Protein AF-A0A7V2TY64-F1 (afdb_monomer)

Sequence (67 aa):
MKSFRDLVTEKRALILEQWFDRLLEDYPPESRAFFRENGSPYLNPIGYTLRKGMEGILDELLQEGEG

Foldseek 3Di:
DDDPLRVCVVCVVVVLVVVLVVVLVPPDPVCSVVLPDPDDCVSNVPVVVSSVVSNVVSCVVSVNDDD

Solvent-accessible surface area (backbone atoms only — not comparable to full-atom values): 4001 Å² total; per-residue (Å²): 134,83,51,72,65,57,56,48,63,76,37,42,70,63,51,54,50,52,51,51,54,57,59,38,67,82,44,60,77,82,53,36,63,58,40,65,49,93,56,56,59,87,79,24,46,64,34,46,51,53,52,52,52,53,50,51,53,52,29,52,75,64,70,69,54,92,128

pLDDT: mean 89.96, std 10.17, range [46.62, 97.81]

Mean predicted aligned error: 4.42 Å

Radius of gyration: 13.68 Å; Cα contacts (8 Å, |Δi|>4): 32; chains: 1; bounding box: 28×26×39 Å

Structure (mmCIF, N/CA/C/O backbone):
data_AF-A0A7V2TY64-F1
#
_entry.id   AF-A0A7V2TY64-F1
#
loop_
_atom_site.group_PDB
_atom_site.id
_atom_site.type_symbol
_atom_site.label_atom_id
_atom_site.label_alt_id
_atom_site.label_comp_id
_atom_site.label_asym_id
_atom_site.label_entity_id
_atom_site.label_seq_id
_atom_site.pdbx_PDB_ins_code
_atom_site.Cartn_x
_atom_site.Cartn_y
_atom_site.Cartn_z
_atom_site.occupancy
_atom_site.B_iso_or_equiv
_atom_site.auth_seq_id
_atom_site.auth_comp_id
_atom_site.auth_asym_id
_atom_site.auth_atom_id
_atom_site.pdbx_PDB_model_num
ATOM 1 N N . MET A 1 1 ? -14.853 -8.441 22.230 1.00 84.00 1 MET A N 1
ATOM 2 C CA . MET A 1 1 ? -15.081 -8.825 20.820 1.00 84.00 1 MET A CA 1
ATOM 3 C C . MET A 1 1 ? -14.410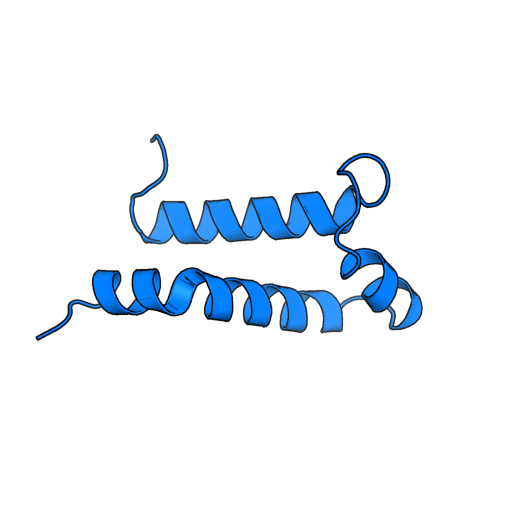 -7.760 19.972 1.00 84.00 1 MET A C 1
ATOM 5 O O . MET A 1 1 ? -14.578 -6.597 20.312 1.00 84.00 1 MET A O 1
ATOM 9 N N . LYS A 1 2 ? -13.592 -8.132 18.981 1.00 89.88 2 LYS A N 1
ATOM 10 C CA . LYS A 1 2 ? -12.929 -7.150 18.107 1.00 89.88 2 LYS A CA 1
ATOM 11 C C . LYS A 1 2 ? -13.950 -6.562 17.136 1.00 89.88 2 LYS A C 1
ATOM 13 O O . LYS A 1 2 ? -14.803 -7.302 16.646 1.00 89.88 2 LYS A O 1
ATOM 18 N N . SER A 1 3 ? -13.881 -5.259 16.894 1.00 94.06 3 SER A N 1
ATOM 19 C CA . SER A 1 3 ? -14.685 -4.600 15.868 1.00 94.06 3 SER A CA 1
ATOM 20 C C . SER A 1 3 ? -14.155 -4.936 14.471 1.00 94.06 3 SER A C 1
ATOM 22 O O . SER A 1 3 ? -13.045 -5.445 14.313 1.00 94.06 3 SER A O 1
ATOM 24 N N . PHE A 1 4 ? -14.942 -4.639 13.436 1.00 90.69 4 PHE A N 1
ATOM 25 C CA . PHE A 1 4 ? -14.475 -4.763 12.054 1.00 90.69 4 PHE A CA 1
ATOM 26 C C . PHE A 1 4 ? -13.216 -3.920 11.809 1.00 90.69 4 PHE A C 1
ATOM 28 O O . PHE A 1 4 ? -12.265 -4.411 11.208 1.00 90.69 4 PHE A O 1
ATOM 35 N N . ARG A 1 5 ? -13.183 -2.694 12.348 1.00 93.19 5 ARG A N 1
ATOM 36 C CA . ARG A 1 5 ? -12.029 -1.797 12.252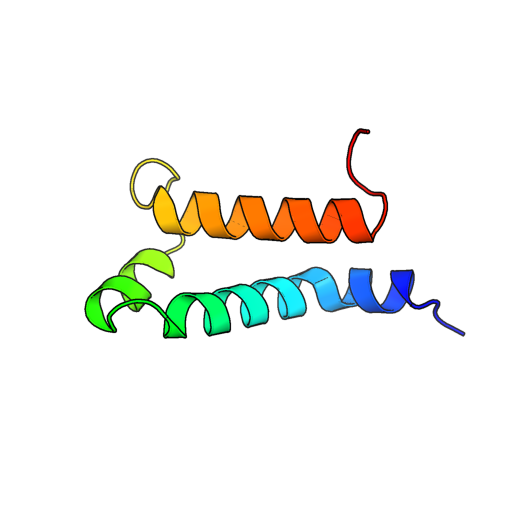 1.00 93.19 5 ARG A CA 1
ATOM 37 C C . ARG A 1 5 ? -10.783 -2.437 12.856 1.00 93.19 5 ARG A C 1
ATOM 39 O O . ARG A 1 5 ? -9.782 -2.542 12.165 1.00 93.19 5 ARG A O 1
ATOM 46 N N . ASP A 1 6 ? -10.883 -2.972 14.074 1.00 94.56 6 ASP A N 1
ATOM 47 C CA . ASP A 1 6 ? -9.754 -3.643 14.738 1.00 94.56 6 ASP A CA 1
ATOM 48 C C . ASP A 1 6 ? -9.202 -4.799 13.890 1.00 94.56 6 ASP A C 1
ATOM 50 O O . ASP A 1 6 ? -7.992 -4.953 13.740 1.00 94.56 6 ASP A O 1
ATOM 54 N N . LEU A 1 7 ? -10.089 -5.603 13.292 1.00 95.44 7 LEU A N 1
ATOM 55 C CA . LEU A 1 7 ? -9.695 -6.726 12.439 1.00 95.44 7 LEU A CA 1
ATOM 56 C C . LEU A 1 7 ? -9.002 -6.265 11.151 1.00 95.44 7 LEU A C 1
ATOM 58 O O . LEU A 1 7 ? -8.024 -6.885 10.732 1.00 95.44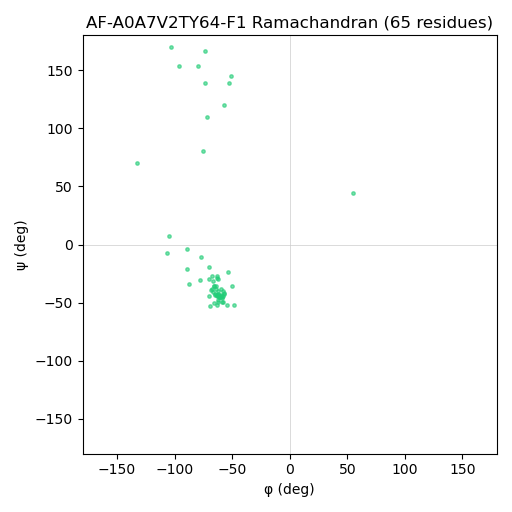 7 LEU A O 1
ATOM 62 N N . VAL A 1 8 ? -9.498 -5.199 10.520 1.00 94.81 8 VAL A N 1
ATOM 63 C CA . VAL A 1 8 ? -8.906 -4.651 9.294 1.00 94.81 8 VAL A CA 1
ATOM 64 C C . VAL A 1 8 ? -7.562 -3.994 9.592 1.00 94.81 8 VAL A C 1
ATOM 66 O O . VAL A 1 8 ? -6.595 -4.281 8.889 1.00 94.81 8 VAL A O 1
ATOM 69 N N . THR A 1 9 ? -7.453 -3.206 10.664 1.00 94.38 9 THR A N 1
ATOM 70 C CA . THR A 1 9 ? -6.192 -2.589 11.098 1.00 94.38 9 THR A CA 1
ATOM 71 C C . THR A 1 9 ? -5.132 -3.654 11.401 1.00 94.38 9 THR A C 1
ATOM 73 O O . THR A 1 9 ? -4.007 -3.563 10.913 1.00 94.38 9 THR A O 1
ATOM 76 N N . GLU A 1 10 ? -5.490 -4.734 12.108 1.00 96.31 10 GLU A N 1
ATOM 77 C CA . GLU A 1 10 ? -4.579 -5.859 12.386 1.00 96.31 10 GLU A CA 1
ATOM 78 C C . GLU A 1 10 ? -4.113 -6.605 11.130 1.00 96.31 10 GLU A C 1
ATOM 80 O O . GLU A 1 10 ? -3.043 -7.218 11.123 1.00 96.31 10 GLU A O 1
ATOM 85 N N . LYS A 1 11 ? -4.919 -6.589 10.065 1.00 97.00 11 LYS A N 1
ATOM 86 C CA . LYS A 1 11 ? -4.632 -7.269 8.796 1.00 97.00 11 LYS A CA 1
ATOM 87 C C . LYS A 1 11 ? -4.208 -6.310 7.685 1.00 97.00 11 LYS A C 1
ATOM 89 O O . LYS A 1 11 ? -4.022 -6.771 6.561 1.00 97.00 11 LYS A O 1
ATOM 94 N N . ARG A 1 12 ? -3.986 -5.023 7.984 1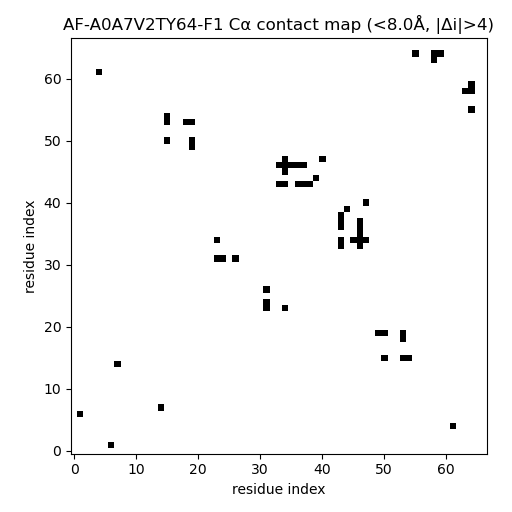.00 96.62 12 ARG A N 1
ATOM 95 C CA . ARG A 1 12 ? -3.711 -3.956 7.004 1.00 96.62 12 ARG A CA 1
ATOM 96 C C . ARG A 1 12 ? -2.634 -4.344 5.993 1.00 96.62 12 ARG A C 1
ATOM 98 O O . ARG A 1 12 ? -2.877 -4.294 4.792 1.00 96.62 12 ARG A O 1
ATOM 105 N N . ALA A 1 13 ? -1.473 -4.792 6.470 1.00 96.19 13 ALA A N 1
ATOM 106 C CA . ALA A 1 13 ? -0.361 -5.188 5.603 1.00 96.19 13 ALA A CA 1
ATOM 107 C C . ALA A 1 13 ? -0.728 -6.352 4.663 1.00 96.19 13 ALA A C 1
ATOM 109 O O . ALA A 1 13 ? -0.479 -6.272 3.465 1.00 96.19 13 ALA A O 1
ATOM 110 N N . LEU A 1 14 ? -1.386 -7.391 5.190 1.00 97.81 14 LEU A N 1
ATOM 111 C CA . LEU A 1 14 ? -1.819 -8.559 4.416 1.00 97.81 14 LEU A CA 1
ATOM 112 C C . LEU A 1 14 ? -2.893 -8.203 3.376 1.00 97.81 14 LEU A C 1
ATOM 114 O O . LEU A 1 14 ? -2.938 -8.788 2.297 1.00 97.81 14 LEU A O 1
ATOM 118 N N . ILE A 1 15 ? -3.789 -7.272 3.707 1.00 97.50 15 ILE A N 1
ATOM 119 C CA . ILE A 1 15 ? -4.816 -6.780 2.783 1.00 97.50 15 ILE A CA 1
ATOM 120 C C . ILE A 1 15 ? -4.153 -6.029 1.628 1.00 97.50 15 ILE A C 1
ATOM 122 O O . ILE A 1 15 ? -4.419 -6.348 0.473 1.00 97.50 15 ILE A O 1
ATOM 126 N N . LEU A 1 16 ? -3.260 -5.084 1.935 1.00 97.12 16 LEU A N 1
ATOM 127 C CA . LEU 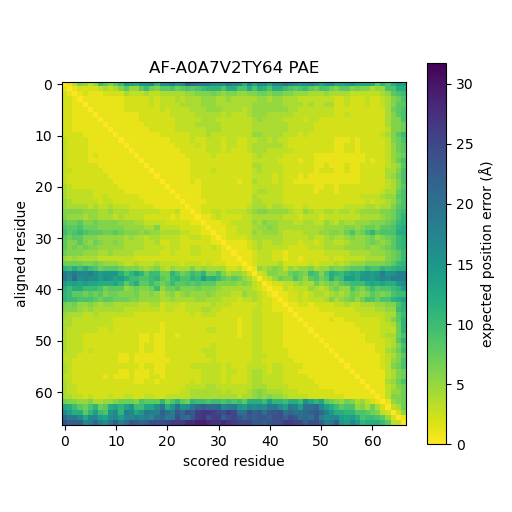A 1 16 ? -2.561 -4.283 0.928 1.00 97.12 16 LEU A CA 1
ATOM 128 C C . LEU A 1 16 ? -1.660 -5.135 0.030 1.00 97.12 16 LEU A C 1
ATOM 130 O O . LEU A 1 16 ? -1.601 -4.893 -1.172 1.00 97.12 16 LEU A O 1
ATOM 134 N N . GLU A 1 17 ? -0.992 -6.147 0.586 1.00 96.12 17 GLU A N 1
ATOM 135 C CA . GLU A 1 17 ? -0.205 -7.107 -0.191 1.00 96.12 17 GLU A CA 1
ATOM 136 C C . GLU A 1 17 ? -1.090 -7.892 -1.166 1.00 96.12 17 GLU A C 1
ATOM 138 O O . GLU A 1 17 ? -0.819 -7.903 -2.364 1.00 96.12 17 GLU A O 1
ATOM 143 N N . GLN A 1 18 ? -2.204 -8.458 -0.694 1.00 97.25 18 GLN A N 1
ATOM 144 C CA . GLN A 1 18 ? -3.122 -9.202 -1.562 1.00 97.25 18 GLN A CA 1
ATOM 145 C C . GLN A 1 18 ? -3.803 -8.324 -2.615 1.00 97.25 18 GLN A C 1
ATOM 147 O O . GLN A 1 18 ? -4.059 -8.784 -3.728 1.00 97.25 18 GLN A O 1
ATOM 152 N N . TRP A 1 19 ? -4.131 -7.075 -2.280 1.00 97.25 19 TRP A N 1
ATOM 153 C CA . TRP A 1 19 ? -4.656 -6.120 -3.255 1.00 97.25 19 TRP A CA 1
ATOM 154 C C . TRP A 1 19 ? -3.622 -5.824 -4.332 1.00 97.25 19 TRP A C 1
ATOM 156 O O . TRP A 1 19 ? -3.960 -5.853 -5.512 1.00 97.25 19 TRP A O 1
ATOM 166 N N . PHE A 1 20 ? -2.363 -5.615 -3.938 1.00 95.81 20 PHE A N 1
ATOM 167 C CA . PHE A 1 20 ? -1.281 -5.402 -4.886 1.00 95.81 20 PHE A CA 1
ATOM 168 C C . PHE A 1 20 ? -1.085 -6.610 -5.799 1.00 95.81 20 PHE A C 1
ATOM 170 O O . PHE A 1 20 ? -0.975 -6.453 -7.009 1.00 95.81 20 PHE A O 1
ATOM 177 N N . ASP A 1 21 ? -1.086 -7.815 -5.231 1.00 94.56 21 ASP A N 1
ATOM 178 C CA . ASP A 1 21 ? -0.913 -9.053 -5.983 1.00 94.56 21 ASP A CA 1
ATOM 179 C C . ASP A 1 21 ? -1.976 -9.218 -7.058 1.00 94.56 21 ASP A C 1
ATOM 181 O O . ASP A 1 21 ? -1.628 -9.433 -8.218 1.00 94.56 21 ASP A O 1
ATOM 185 N N . ARG A 1 22 ? -3.246 -9.042 -6.681 1.00 95.81 22 ARG A N 1
ATOM 186 C CA . ARG A 1 22 ? -4.381 -9.113 -7.608 1.00 95.81 22 ARG A CA 1
ATOM 187 C C . ARG A 1 22 ? -4.308 -8.030 -8.670 1.00 95.81 22 ARG A C 1
ATOM 189 O O . ARG A 1 22 ? -4.499 -8.318 -9.840 1.00 95.81 22 ARG A O 1
ATOM 196 N N . LEU A 1 23 ? -3.979 -6.801 -8.281 1.00 94.25 23 LEU A N 1
ATOM 197 C CA . LEU A 1 23 ? -3.833 -5.700 -9.228 1.00 94.25 23 LEU A CA 1
ATOM 198 C C . LEU A 1 23 ? -2.746 -5.992 -10.272 1.00 94.25 23 LEU A C 1
ATOM 200 O O . LEU A 1 23 ? -2.902 -5.663 -11.443 1.00 94.25 23 LEU A O 1
ATOM 204 N N . LEU A 1 24 ? -1.645 -6.627 -9.865 1.00 93.25 24 LEU A N 1
ATOM 205 C CA . LEU A 1 24 ? -0.569 -6.999 -10.778 1.00 93.25 24 LEU A CA 1
ATOM 206 C C . LEU A 1 24 ? -0.944 -8.132 -11.743 1.00 93.25 24 LEU A C 1
ATOM 208 O O . LEU A 1 24 ? -0.286 -8.266 -12.775 1.00 93.25 24 LEU A O 1
ATOM 212 N N . GLU A 1 25 ? -1.978 -8.928 -11.464 1.00 94.31 25 GLU A N 1
ATOM 213 C CA . GLU A 1 25 ? -2.459 -9.959 -12.396 1.00 94.31 25 GLU A CA 1
ATOM 214 C C . GLU A 1 25 ? -2.981 -9.353 -13.708 1.00 94.31 25 GLU A C 1
ATOM 216 O O . GLU A 1 25 ? -2.817 -9.971 -14.762 1.00 94.31 25 GLU A O 1
ATOM 221 N N . ASP A 1 26 ? -3.485 -8.118 -13.672 1.00 91.81 26 ASP A N 1
ATOM 222 C CA . ASP A 1 26 ? -3.970 -7.390 -14.851 1.00 91.81 26 ASP A CA 1
ATOM 223 C C . ASP A 1 26 ? -2.837 -6.808 -15.717 1.00 91.81 26 ASP A C 1
ATOM 225 O O . ASP A 1 26 ? -3.061 -6.364 -16.845 1.00 91.81 26 ASP A O 1
ATOM 229 N N . TYR A 1 27 ? -1.597 -6.828 -15.218 1.00 90.88 27 TYR A N 1
ATOM 230 C CA . TYR A 1 27 ? -0.419 -6.375 -15.953 1.00 90.88 27 TYR A CA 1
ATOM 231 C C . TYR A 1 27 ? 0.316 -7.540 -16.640 1.00 90.88 27 TYR A C 1
ATOM 233 O O . TYR A 1 27 ? 0.269 -8.680 -16.155 1.00 90.88 27 TYR A O 1
ATOM 241 N N . PRO A 1 28 ? 1.049 -7.271 -17.741 1.00 92.88 28 PRO A N 1
ATOM 242 C CA . PRO A 1 28 ? 1.910 -8.261 -18.385 1.00 92.88 28 PRO A CA 1
ATOM 243 C C . PRO A 1 28 ? 2.894 -8.910 -17.395 1.00 92.88 28 PRO A C 1
ATOM 245 O O . PRO A 1 28 ? 3.459 -8.197 -16.563 1.00 92.88 28 PRO A O 1
ATOM 248 N N . PRO A 1 29 ? 3.137 -10.233 -17.460 1.00 89.06 29 PRO A N 1
ATOM 249 C CA . PRO A 1 29 ? 4.025 -10.938 -16.530 1.00 89.06 29 PRO A CA 1
ATOM 250 C C . PRO A 1 29 ? 5.407 -10.295 -16.357 1.00 89.06 29 PRO A C 1
ATOM 252 O O . PRO A 1 29 ? 5.947 -10.275 -15.250 1.00 89.06 29 PRO A O 1
ATOM 255 N N . GLU A 1 30 ? 5.950 -9.728 -17.431 1.00 87.94 30 GLU A N 1
ATOM 256 C CA . GLU A 1 30 ? 7.270 -9.104 -17.489 1.00 87.94 30 GLU A CA 1
ATOM 257 C C . GLU A 1 30 ? 7.359 -7.835 -16.627 1.00 87.94 30 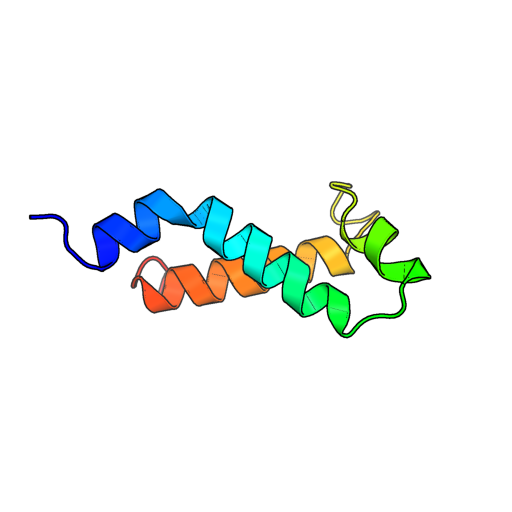GLU A C 1
ATOM 259 O O . GLU A 1 30 ? 8.417 -7.543 -16.073 1.00 87.94 30 GLU A O 1
ATOM 264 N N . SER A 1 31 ? 6.256 -7.093 -16.468 1.00 88.94 31 SER A N 1
ATOM 265 C CA . SER A 1 31 ? 6.224 -5.870 -15.654 1.00 88.94 31 SER A CA 1
ATOM 266 C C . SER A 1 31 ? 5.881 -6.129 -14.186 1.00 88.94 31 SER A C 1
ATOM 268 O O . SER A 1 31 ? 6.252 -5.331 -13.324 1.00 88.94 31 SER A O 1
ATOM 270 N N . ARG A 1 32 ? 5.249 -7.268 -13.863 1.00 91.62 32 ARG A N 1
ATOM 271 C CA . ARG A 1 32 ? 4.869 -7.624 -12.480 1.00 91.62 32 ARG A CA 1
ATOM 272 C C . ARG A 1 32 ? 6.069 -7.661 -11.543 1.00 91.62 32 ARG A C 1
ATOM 274 O O . ARG A 1 32 ? 5.990 -7.146 -10.432 1.00 91.62 32 ARG A O 1
ATOM 281 N N . ALA A 1 33 ? 7.172 -8.271 -11.980 1.00 88.00 33 ALA A N 1
ATOM 282 C CA . ALA A 1 33 ? 8.385 -8.386 -11.171 1.00 88.00 33 ALA A CA 1
ATOM 283 C C . ALA A 1 33 ? 8.984 -7.007 -10.859 1.00 88.00 33 ALA A C 1
ATOM 285 O O . ALA A 1 33 ? 9.314 -6.727 -9.709 1.00 88.00 33 ALA A O 1
ATOM 286 N N . PHE A 1 34 ? 9.030 -6.126 -11.860 1.00 89.06 34 PHE A N 1
ATOM 287 C CA . PHE A 1 34 ? 9.518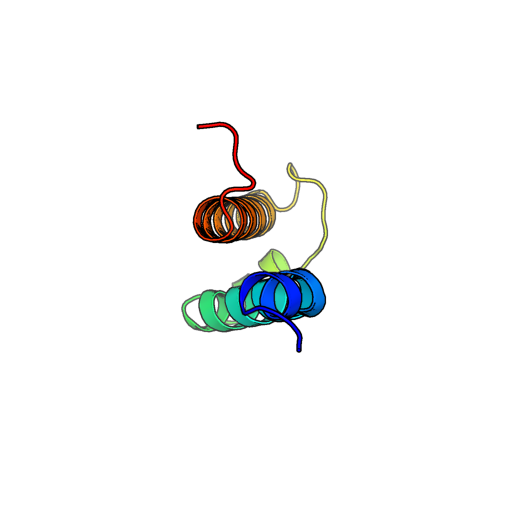 -4.760 -11.7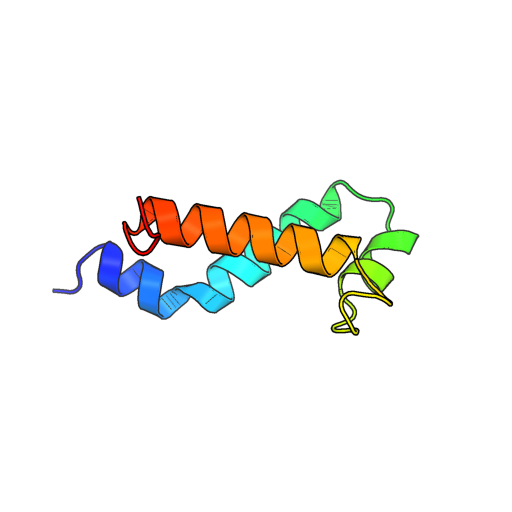00 1.00 89.06 34 PHE A CA 1
ATOM 288 C C . PHE A 1 34 ? 8.628 -3.940 -10.758 1.00 89.06 34 PHE A C 1
ATOM 290 O O . PHE A 1 34 ? 9.126 -3.278 -9.857 1.00 89.06 34 PHE A O 1
ATOM 297 N N . PHE A 1 35 ? 7.300 -4.032 -10.877 1.00 91.12 35 PHE A N 1
ATOM 298 C CA . PHE A 1 35 ? 6.404 -3.307 -9.969 1.00 91.12 35 PHE A CA 1
ATOM 299 C C . PHE A 1 35 ? 6.468 -3.823 -8.527 1.00 91.12 35 PHE A C 1
ATOM 301 O O . PHE A 1 35 ? 6.253 -3.041 -7.599 1.00 91.12 35 PHE A O 1
ATOM 308 N N . ARG A 1 36 ? 6.819 -5.100 -8.320 1.00 89.19 36 ARG A N 1
ATOM 309 C CA . ARG A 1 36 ? 7.046 -5.685 -6.988 1.00 89.19 36 ARG A CA 1
ATOM 310 C C . ARG A 1 36 ? 8.297 -5.180 -6.297 1.00 89.19 36 ARG A C 1
ATOM 312 O O . ARG A 1 36 ? 8.292 -5.154 -5.066 1.00 89.19 36 ARG A O 1
ATOM 319 N N . GLU A 1 37 ? 9.330 -4.798 -7.042 1.00 86.75 37 GLU A N 1
ATOM 320 C CA . GLU A 1 37 ? 10.577 -4.323 -6.454 1.00 86.75 37 GLU A CA 1
ATOM 321 C C . GLU A 1 37 ? 10.321 -3.125 -5.538 1.00 86.75 37 GLU A C 1
ATOM 323 O O . GLU A 1 37 ? 9.835 -2.071 -5.956 1.00 86.75 37 GLU A O 1
ATOM 328 N N . ASN A 1 38 ? 10.684 -3.284 -4.266 1.00 68.44 38 ASN A N 1
ATOM 329 C CA . ASN A 1 38 ? 10.721 -2.183 -3.317 1.00 68.44 38 ASN A CA 1
ATOM 330 C C . ASN A 1 38 ? 11.956 -1.331 -3.627 1.00 68.44 38 ASN A C 1
ATOM 332 O O . ASN A 1 38 ? 13.016 -1.483 -3.024 1.00 68.44 38 ASN A O 1
ATOM 336 N N . GLY A 1 39 ? 11.808 -0.477 -4.635 1.00 67.62 39 GLY A N 1
ATOM 337 C CA . GLY A 1 39 ? 12.795 0.501 -5.060 1.00 67.62 39 GLY A CA 1
ATOM 338 C C . GLY A 1 39 ? 12.433 1.908 -4.601 1.00 67.62 39 GLY A C 1
ATOM 339 O O . GLY A 1 39 ? 11.330 2.183 -4.130 1.00 67.62 39 GLY A O 1
ATOM 340 N N . SER A 1 40 ? 13.379 2.829 -4.774 1.00 79.50 40 SER A N 1
ATOM 341 C CA . SER A 1 40 ? 13.104 4.261 -4.652 1.00 79.50 40 SER A CA 1
ATOM 342 C C . SER A 1 40 ? 11.888 4.655 -5.514 1.00 79.50 40 SER A C 1
ATOM 344 O O . SER A 1 40 ? 11.768 4.133 -6.627 1.00 79.50 40 SER A O 1
ATOM 346 N N . PRO A 1 41 ? 11.039 5.612 -5.084 1.00 82.25 41 PRO A N 1
ATOM 347 C CA . PRO A 1 41 ? 9.929 6.124 -5.896 1.00 82.25 41 PRO A CA 1
ATOM 348 C C . PRO A 1 41 ? 10.363 6.623 -7.283 1.00 82.25 41 PRO A C 1
ATOM 350 O O . PRO A 1 41 ? 9.563 6.639 -8.210 1.00 82.25 41 PRO A O 1
ATOM 353 N N . TYR A 1 42 ? 11.637 7.002 -7.443 1.00 86.56 42 TYR A N 1
ATOM 354 C CA . TYR A 1 42 ? 12.205 7.398 -8.734 1.00 86.56 42 TYR A CA 1
ATOM 355 C C . TYR A 1 42 ? 12.532 6.212 -9.649 1.00 86.56 42 TYR A C 1
ATOM 357 O O . TYR A 1 42 ? 12.487 6.350 -10.867 1.00 86.56 42 TYR A O 1
ATOM 365 N N . LEU A 1 43 ? 12.880 5.059 -9.073 1.00 87.50 43 LEU A N 1
ATOM 366 C CA . LEU A 1 43 ? 13.252 3.855 -9.818 1.00 87.50 43 LEU A CA 1
ATOM 367 C C . LEU A 1 43 ? 12.031 3.001 -10.158 1.00 87.50 43 LEU A C 1
ATOM 369 O O . LEU A 1 43 ? 11.998 2.408 -11.225 1.00 87.50 43 LEU A O 1
ATOM 373 N N . ASN A 1 44 ? 11.021 2.970 -9.285 1.00 92.38 44 ASN A N 1
ATOM 374 C CA . ASN A 1 44 ? 9.768 2.247 -9.502 1.00 92.38 44 ASN A CA 1
ATOM 375 C C . ASN A 1 44 ? 8.558 3.148 -9.172 1.00 92.38 44 ASN A C 1
ATOM 377 O O . ASN A 1 44 ? 7.872 2.932 -8.167 1.00 92.38 44 ASN A O 1
ATOM 381 N N . PRO A 1 45 ? 8.288 4.180 -9.996 1.00 91.88 45 PRO A N 1
ATOM 382 C CA . PRO A 1 45 ? 7.207 5.126 -9.726 1.00 91.88 45 PRO A CA 1
ATOM 383 C C . PRO A 1 45 ? 5.831 4.458 -9.756 1.00 91.88 45 PRO A C 1
ATOM 385 O O . PRO A 1 45 ? 4.973 4.786 -8.946 1.00 91.88 45 PRO A O 1
ATOM 388 N N . ILE A 1 46 ? 5.625 3.479 -10.642 1.00 91.81 46 ILE A N 1
ATOM 389 C CA . ILE A 1 46 ? 4.332 2.802 -10.792 1.00 91.81 46 ILE A CA 1
ATOM 390 C C . ILE A 1 46 ? 4.037 1.941 -9.562 1.00 91.81 46 ILE A C 1
ATOM 392 O O . ILE A 1 46 ? 2.993 2.118 -8.937 1.00 91.81 46 ILE A O 1
ATOM 396 N N . GLY A 1 47 ? 4.962 1.059 -9.167 1.00 93.44 47 GLY A N 1
ATOM 397 C CA . GLY A 1 47 ? 4.786 0.229 -7.975 1.00 93.44 47 GLY A CA 1
ATOM 398 C C . GLY A 1 47 ? 4.567 1.075 -6.720 1.00 93.44 47 GLY A C 1
ATOM 399 O O . GLY A 1 47 ? 3.681 0.773 -5.920 1.00 93.44 47 GLY A O 1
ATOM 400 N N . TYR A 1 48 ? 5.298 2.187 -6.591 1.00 93.75 48 TYR A N 1
ATOM 401 C CA . TYR A 1 48 ? 5.112 3.137 -5.497 1.00 93.75 48 TYR A CA 1
ATOM 402 C C . TYR A 1 48 ? 3.719 3.788 -5.506 1.00 93.75 48 TYR A C 1
ATOM 404 O O . TYR A 1 48 ? 3.021 3.747 -4.492 1.00 93.75 48 TYR A O 1
ATOM 412 N N . THR A 1 49 ? 3.284 4.354 -6.638 1.00 94.00 49 THR A N 1
ATOM 413 C CA . THR A 1 49 ? 1.980 5.026 -6.754 1.00 94.00 49 THR A CA 1
ATOM 414 C C . THR A 1 49 ? 0.819 4.069 -6.507 1.00 94.00 49 THR A C 1
ATOM 416 O O . THR A 1 49 ? -0.125 4.440 -5.814 1.00 94.00 49 THR A O 1
ATOM 419 N N . LEU A 1 50 ? 0.889 2.833 -7.007 1.00 94.94 50 LEU A N 1
ATOM 420 C CA . LEU A 1 50 ? -0.144 1.823 -6.766 1.00 94.94 50 LEU A CA 1
ATOM 421 C C . LEU A 1 50 ? -0.267 1.494 -5.274 1.00 94.94 50 LEU A C 1
ATOM 423 O O . LEU A 1 50 ? -1.369 1.520 -4.726 1.00 94.94 50 LEU A O 1
ATOM 427 N N . ARG A 1 51 ? 0.861 1.251 -4.594 1.00 95.00 51 ARG A N 1
ATOM 428 C CA . ARG A 1 51 ? 0.881 1.012 -3.141 1.00 95.00 51 ARG A CA 1
ATOM 429 C C . ARG A 1 51 ? 0.305 2.200 -2.374 1.00 95.00 51 ARG A C 1
ATOM 431 O O . ARG A 1 51 ? -0.554 1.999 -1.522 1.00 95.00 51 ARG A O 1
ATOM 438 N N . LYS A 1 52 ? 0.709 3.425 -2.727 1.00 94.94 52 LYS A N 1
ATOM 439 C CA . LYS A 1 52 ? 0.185 4.650 -2.111 1.00 94.94 52 LYS A CA 1
ATOM 440 C C . LYS A 1 52 ? -1.310 4.850 -2.323 1.00 94.94 52 LYS A C 1
ATOM 442 O O . LYS A 1 52 ? -2.002 5.198 -1.373 1.00 94.94 52 LYS A O 1
ATOM 447 N N . GLY A 1 53 ? -1.816 4.595 -3.526 1.00 95.75 53 GLY A N 1
ATOM 448 C CA . GLY A 1 53 ? -3.247 4.683 -3.809 1.00 95.75 53 GLY A CA 1
ATOM 449 C C . GLY A 1 53 ? -4.063 3.698 -2.971 1.00 95.75 53 GLY A C 1
ATOM 450 O O . GLY A 1 53 ? -5.067 4.080 -2.380 1.00 95.75 53 GLY A O 1
ATOM 451 N N . MET A 1 54 ? -3.608 2.446 -2.862 1.00 97.00 54 MET A N 1
ATOM 452 C CA . MET A 1 54 ? -4.286 1.428 -2.050 1.00 97.00 54 MET A CA 1
ATOM 453 C C . MET A 1 54 ? -4.217 1.715 -0.548 1.00 97.00 54 MET A C 1
ATOM 455 O O . MET A 1 54 ? -5.210 1.499 0.142 1.00 97.00 54 MET A O 1
ATOM 459 N N . GLU A 1 55 ? -3.073 2.205 -0.050 1.00 96.12 55 GLU A N 1
ATOM 460 C CA . GLU A 1 55 ? -2.945 2.698 1.328 1.00 96.12 55 GLU A CA 1
ATOM 461 C C . GLU A 1 55 ? -3.999 3.772 1.600 1.00 96.12 55 GLU A C 1
ATOM 463 O O . GLU A 1 55 ? -4.795 3.602 2.516 1.00 96.12 55 GLU A O 1
ATOM 468 N N . GLY A 1 56 ? -4.081 4.795 0.742 1.00 96.44 56 GLY A N 1
ATOM 469 C CA . GLY A 1 56 ? -5.059 5.874 0.885 1.00 96.44 56 GLY A CA 1
ATOM 470 C C . GLY A 1 56 ? -6.508 5.385 0.852 1.00 96.44 56 GLY A C 1
ATOM 471 O O . GLY A 1 56 ? -7.298 5.776 1.699 1.00 96.44 56 GLY A O 1
ATOM 472 N N . ILE A 1 57 ? -6.862 4.474 -0.062 1.00 96.25 57 ILE A N 1
ATOM 473 C CA . ILE A 1 57 ? -8.216 3.888 -0.106 1.00 96.25 57 ILE A CA 1
ATOM 474 C C . ILE A 1 57 ? -8.550 3.181 1.211 1.00 96.25 57 ILE A C 1
ATOM 476 O O . ILE A 1 57 ? -9.656 3.327 1.728 1.00 96.25 57 ILE A O 1
ATOM 480 N N . LEU A 1 58 ? -7.620 2.388 1.746 1.00 96.00 58 LEU A N 1
ATOM 481 C CA . LEU A 1 58 ? -7.850 1.666 2.991 1.00 96.00 58 LEU A CA 1
ATOM 482 C C . LEU A 1 58 ? -7.950 2.619 4.186 1.00 96.00 58 LEU A C 1
ATOM 484 O O . LEU A 1 58 ? -8.801 2.414 5.048 1.00 96.00 58 LEU A O 1
ATOM 488 N N . ASP A 1 59 ? -7.132 3.668 4.203 1.00 94.62 59 ASP A N 1
ATOM 489 C CA . ASP A 1 59 ? -7.159 4.693 5.242 1.00 94.62 59 ASP A CA 1
ATOM 490 C C . ASP A 1 59 ? -8.496 5.460 5.211 1.00 94.62 59 ASP A C 1
ATOM 492 O O . ASP A 1 59 ? -9.128 5.618 6.253 1.00 94.62 59 ASP A O 1
ATOM 496 N N . GLU A 1 60 ? -9.015 5.822 4.033 1.00 93.56 60 GLU A N 1
ATOM 497 C CA . GLU A 1 60 ? -10.351 6.426 3.878 1.00 93.56 60 GLU A CA 1
ATOM 498 C C . GLU A 1 60 ? -11.476 5.496 4.357 1.00 93.56 60 GLU A C 1
ATOM 500 O O . GLU A 1 60 ? -12.374 5.911 5.093 1.00 93.56 60 GLU A O 1
ATOM 505 N N . LEU A 1 61 ? -11.414 4.203 4.012 1.00 91.69 61 LEU A N 1
ATOM 506 C CA . LEU A 1 61 ? -12.386 3.208 4.485 1.00 91.69 61 LEU A CA 1
ATOM 507 C C . LEU A 1 61 ? -12.370 3.048 6.011 1.00 91.69 61 LEU A C 1
ATOM 509 O O . LEU A 1 61 ? -13.399 2.721 6.609 1.00 91.69 61 LEU A O 1
ATOM 513 N N . LEU A 1 62 ? -11.215 3.269 6.638 1.00 91.62 62 LEU A N 1
ATOM 514 C CA . LEU A 1 62 ? -11.054 3.242 8.087 1.00 91.62 62 LEU A CA 1
ATOM 515 C C . LEU A 1 62 ? -11.308 4.605 8.740 1.00 91.62 62 LEU A C 1
ATOM 517 O O . LEU A 1 62 ? -11.320 4.665 9.967 1.00 91.62 62 LEU A O 1
ATOM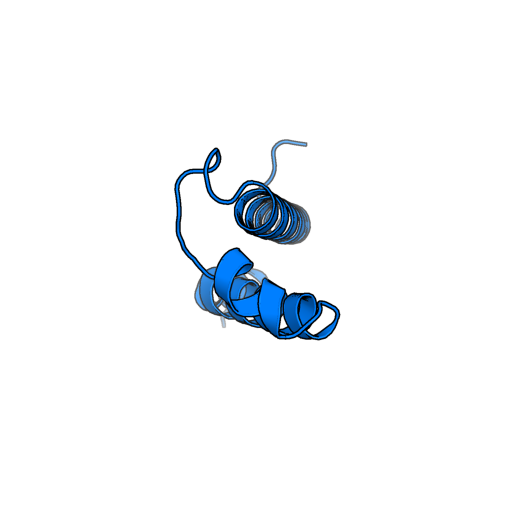 521 N N . GLN A 1 63 ? -11.566 5.672 7.975 1.00 86.38 63 GLN A N 1
ATOM 522 C CA . GLN A 1 63 ? -11.618 7.053 8.478 1.00 86.38 63 GLN A CA 1
ATOM 523 C C . GLN A 1 63 ? -10.322 7.431 9.222 1.00 86.38 63 GLN A C 1
ATOM 525 O O . GLN A 1 63 ? -10.349 7.943 10.342 1.00 86.38 63 GLN A O 1
ATOM 530 N N . GLU A 1 64 ? -9.181 7.070 8.638 1.00 75.00 64 GLU A N 1
ATOM 531 C CA . GLU A 1 64 ? -7.821 7.371 9.109 1.00 75.00 64 GLU A CA 1
ATOM 532 C C . GLU A 1 64 ? -7.129 8.447 8.254 1.00 75.00 64 GLU A C 1
ATOM 534 O O . GLU A 1 64 ? -6.059 8.918 8.635 1.00 75.00 64 GLU A O 1
ATOM 539 N N . GLY A 1 65 ? -7.740 8.861 7.137 1.00 58.75 65 GLY A N 1
ATOM 540 C CA . GLY A 1 65 ? -7.291 9.976 6.297 1.00 58.75 65 GLY A CA 1
ATOM 541 C C . GLY A 1 65 ? -7.681 11.354 6.850 1.00 58.75 65 GLY A C 1
ATOM 542 O O . GLY A 1 65 ? -8.658 11.494 7.589 1.00 58.75 65 GLY A O 1
ATOM 543 N N . GLU A 1 66 ? -6.903 12.386 6.504 1.00 51.81 66 GLU A N 1
ATOM 544 C CA . GLU A 1 66 ? -7.295 13.788 6.704 1.00 51.81 66 GLU A CA 1
ATOM 545 C C . GLU A 1 66 ? -8.404 14.131 5.695 1.00 51.81 66 GLU A C 1
ATOM 547 O O . GLU A 1 66 ? -8.148 14.178 4.492 1.00 51.81 66 GLU A O 1
ATOM 552 N N . GLY A 1 67 ? -9.633 14.318 6.191 1.00 46.62 67 GLY A N 1
ATOM 553 C CA . GLY A 1 67 ? -10.784 14.765 5.396 1.00 46.62 67 GLY A CA 1
ATOM 554 C C . GLY A 1 67 ? -10.732 16.232 4.987 1.00 46.62 67 GLY A C 1
ATOM 555 O O . GLY A 1 67 ? -10.082 17.033 5.698 1.00 46.62 67 GLY A O 1
#

Secondary structure (DSSP, 8-state):
---HHHHHHHHHHHHHHHHHHHHHHTS-HHHHHHHHS---TTT-HHHHHHHHHHHHHHHHHHT-S--